Protein AF-A0A945LAZ1-F1 (afdb_monomer_lite)

Secondary structure (DSSP, 8-state):
-HHHHHHHHIIIIIS---HHHHHHHHHH-HHHHHHHHHHHHHHHHHHHHHHHHHHT-

Radius of gyration: 14.5 Å; chains: 1; bounding box: 32×22×41 Å

Structure (mmCIF, N/CA/C/O backbone):
data_AF-A0A945LAZ1-F1
#
_entry.id   AF-A0A945LAZ1-F1
#
loop_
_atom_site.group_PDB
_atom_site.id
_atom_site.type_symbol
_atom_site.label_atom_id
_atom_site.label_alt_id
_atom_site.label_comp_id
_atom_site.label_asym_id
_atom_site.label_entity_id
_atom_site.label_seq_id
_atom_site.pdbx_PDB_ins_code
_atom_site.Cartn_x
_atom_site.Cartn_y
_atom_site.Cartn_z
_atom_site.occupancy
_atom_site.B_iso_or_equiv
_atom_site.auth_seq_id
_atom_site.auth_comp_id
_atom_site.auth_asym_id
_atom_site.auth_atom_id
_atom_site.pdbx_PDB_model_num
ATOM 1 N N . ASP A 1 1 ? -10.341 15.400 3.321 1.00 73.94 1 ASP A N 1
ATOM 2 C CA . ASP A 1 1 ? -9.007 14.770 3.216 1.00 73.94 1 ASP A CA 1
ATOM 3 C C . ASP A 1 1 ? -8.954 13.644 2.199 1.00 73.94 1 ASP A C 1
ATOM 5 O O . ASP A 1 1 ? -9.468 12.559 2.453 1.00 73.94 1 ASP A O 1
ATOM 9 N N . ILE A 1 2 ? -8.310 13.885 1.056 1.00 83.00 2 ILE A N 1
ATOM 10 C CA . ILE A 1 2 ? -8.175 12.896 -0.028 1.00 83.00 2 ILE A CA 1
ATOM 11 C C . ILE A 1 2 ? -7.228 11.740 0.350 1.00 83.00 2 ILE A C 1
ATOM 13 O O . ILE A 1 2 ? -7.492 10.592 0.003 1.00 83.00 2 ILE A O 1
ATOM 17 N N . LYS A 1 3 ? -6.184 12.019 1.151 1.00 80.94 3 LYS A N 1
ATOM 18 C CA . LYS A 1 3 ? -5.251 11.003 1.672 1.00 80.94 3 LYS A CA 1
ATOM 19 C C . LYS A 1 3 ? -5.970 9.948 2.516 1.00 80.94 3 LYS A C 1
ATOM 21 O O . LYS A 1 3 ? -5.750 8.758 2.328 1.00 80.94 3 LYS A O 1
ATOM 26 N N . ASN A 1 4 ? -6.881 10.364 3.401 1.00 82.25 4 ASN A N 1
ATOM 27 C CA . ASN 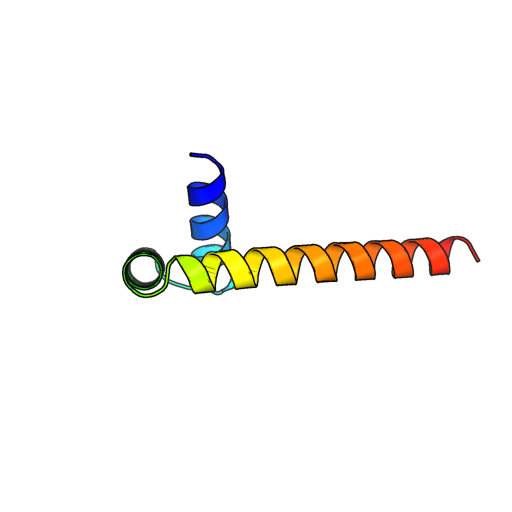A 1 4 ? -7.640 9.426 4.235 1.00 82.25 4 ASN A CA 1
ATOM 28 C C . ASN A 1 4 ? -8.504 8.481 3.380 1.00 82.25 4 ASN A C 1
ATOM 30 O O . ASN A 1 4 ? -8.561 7.288 3.662 1.00 82.25 4 ASN A O 1
ATOM 34 N N . LEU A 1 5 ? -9.118 8.987 2.304 1.00 87.62 5 LEU A N 1
ATOM 35 C CA . LEU A 1 5 ? -9.876 8.164 1.354 1.00 87.62 5 LEU A CA 1
ATOM 36 C C . LEU A 1 5 ? -8.988 7.149 0.624 1.00 87.62 5 LEU A C 1
ATOM 38 O O . LEU A 1 5 ? -9.381 5.994 0.494 1.00 87.62 5 LEU A O 1
ATOM 42 N N . GLN A 1 6 ? -7.790 7.550 0.194 1.00 87.94 6 GLN A N 1
ATOM 43 C CA . GLN A 1 6 ? -6.830 6.639 -0.440 1.00 87.94 6 GLN A C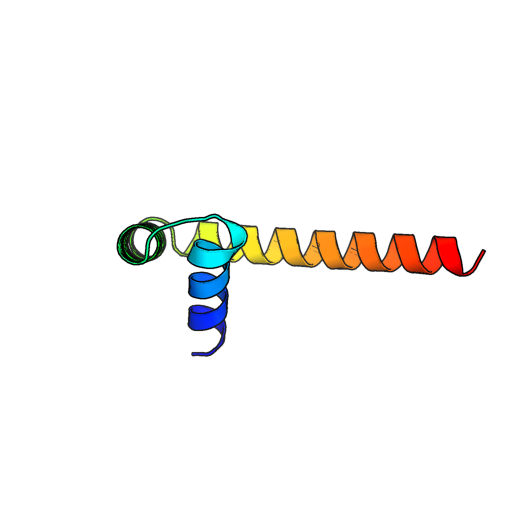A 1
ATOM 44 C C . GLN A 1 6 ? -6.374 5.527 0.511 1.00 87.94 6 GLN A C 1
ATOM 46 O O . GLN A 1 6 ? -6.307 4.370 0.105 1.00 87.94 6 GLN A O 1
ATOM 51 N N . ILE A 1 7 ? -6.125 5.847 1.784 1.00 87.75 7 ILE A N 1
ATOM 52 C CA . ILE A 1 7 ? -5.741 4.848 2.790 1.00 87.75 7 ILE A CA 1
ATOM 53 C C . ILE A 1 7 ? -6.892 3.864 3.035 1.00 87.75 7 ILE A C 1
ATOM 55 O O . ILE A 1 7 ? -6.684 2.653 3.019 1.00 87.75 7 ILE A O 1
ATOM 59 N N . ILE A 1 8 ? -8.120 4.365 3.207 1.00 89.12 8 ILE A N 1
ATOM 60 C CA . ILE A 1 8 ? -9.311 3.519 3.375 1.00 89.12 8 ILE A CA 1
ATOM 61 C C . ILE A 1 8 ? -9.505 2.615 2.149 1.00 89.12 8 ILE A C 1
ATOM 63 O O . ILE A 1 8 ? -9.749 1.418 2.297 1.00 89.12 8 ILE A O 1
ATOM 67 N N . TYR A 1 9 ? -9.342 3.162 0.941 1.00 90.62 9 TYR A N 1
ATOM 68 C CA . TYR A 1 9 ? -9.416 2.398 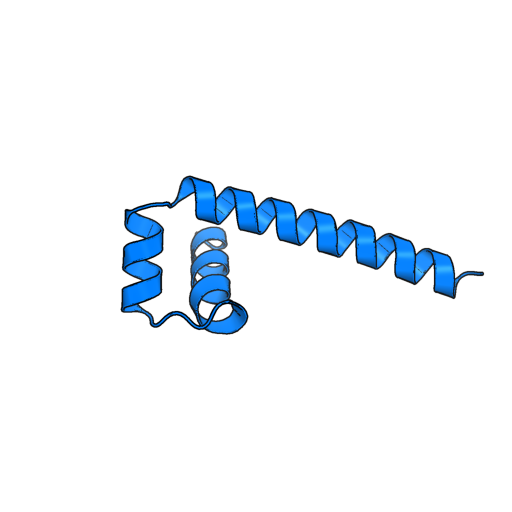-0.302 1.00 90.62 9 TYR A CA 1
ATOM 69 C C . TYR A 1 9 ? -8.354 1.295 -0.354 1.00 90.62 9 TYR A C 1
ATOM 71 O O . TYR A 1 9 ? -8.696 0.146 -0.621 1.00 90.62 9 TYR A O 1
ATOM 79 N N . HIS A 1 10 ? -7.093 1.605 -0.039 1.00 88.94 10 HIS A N 1
ATOM 80 C CA . HIS A 1 10 ? -6.011 0.620 -0.005 1.00 88.94 10 HIS A CA 1
ATOM 81 C C . HIS A 1 10 ? -6.315 -0.517 0.981 1.00 88.94 10 HIS A C 1
ATOM 83 O O . HIS A 1 10 ? -6.178 -1.694 0.645 1.00 88.94 10 HIS A O 1
ATOM 89 N N . LEU A 1 11 ? -6.799 -0.190 2.182 1.00 90.44 11 LEU A N 1
ATOM 90 C CA . LEU A 1 11 ? -7.137 -1.193 3.192 1.00 90.44 11 LEU A CA 1
ATOM 91 C C . LEU A 1 11 ? -8.260 -2.128 2.719 1.00 90.44 11 LEU A C 1
ATOM 93 O O . LEU A 1 11 ? -8.159 -3.339 2.890 1.00 90.44 11 LEU A O 1
ATOM 97 N N . ILE A 1 12 ? -9.305 -1.596 2.089 1.00 94.12 12 ILE A N 1
ATOM 98 C CA . ILE A 1 12 ? -10.475 -2.398 1.705 1.00 94.12 12 ILE A CA 1
ATOM 99 C C . ILE A 1 12 ? -10.250 -3.144 0.388 1.00 94.12 12 ILE A C 1
ATOM 101 O O . ILE A 1 12 ? -10.579 -4.323 0.281 1.00 94.12 12 ILE A O 1
ATOM 105 N N . LYS A 1 13 ? -9.707 -2.473 -0.634 1.00 91.31 13 LYS A N 1
ATOM 106 C CA . LYS A 1 13 ? -9.560 -3.042 -1.980 1.00 91.31 13 LYS A CA 1
ATOM 107 C C . LYS A 1 13 ? -8.259 -3.793 -2.195 1.00 91.31 13 LYS A C 1
ATOM 109 O O . LYS A 1 13 ? -8.297 -4.833 -2.841 1.00 91.31 13 LYS A O 1
ATOM 114 N N . GLU A 1 14 ? -7.138 -3.294 -1.683 1.00 87.06 14 GLU A N 1
ATOM 115 C CA . GLU A 1 14 ? -5.834 -3.929 -1.917 1.00 87.06 14 GLU A CA 1
ATOM 116 C C . GLU A 1 14 ? -5.492 -4.939 -0.821 1.00 87.06 14 GLU A C 1
ATOM 118 O O . GLU A 1 14 ? -4.983 -6.015 -1.121 1.00 87.06 14 GLU A O 1
ATOM 123 N N . ARG A 1 15 ? -5.806 -4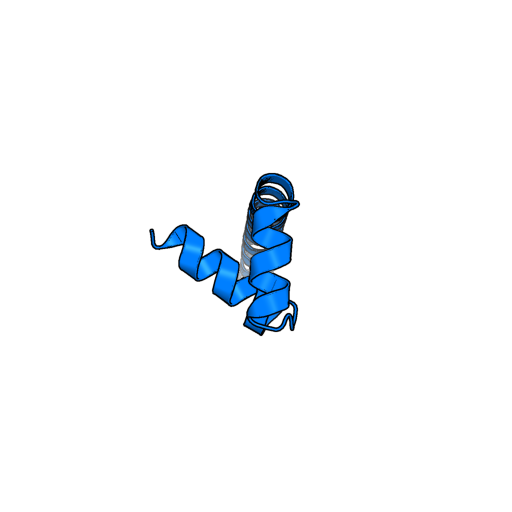.631 0.445 1.00 85.69 15 ARG A N 1
ATOM 124 C CA . ARG A 1 15 ? -5.540 -5.535 1.578 1.00 85.69 15 ARG A CA 1
ATOM 125 C C . ARG A 1 15 ? -6.726 -6.405 2.001 1.00 85.69 15 ARG A C 1
ATOM 127 O O . ARG A 1 15 ? -6.534 -7.314 2.802 1.00 85.69 15 ARG A O 1
ATOM 134 N N . GLY A 1 16 ? -7.926 -6.157 1.472 1.00 92.00 16 GLY A N 1
ATOM 135 C CA . GLY A 1 16 ? -9.103 -7.004 1.696 1.00 92.00 16 GLY A CA 1
ATOM 136 C C . GLY A 1 16 ? -9.762 -6.867 3.074 1.00 92.00 16 GLY A C 1
ATOM 137 O O . GLY A 1 16 ? -10.481 -7.771 3.494 1.00 92.00 16 GLY A O 1
ATOM 138 N N . PHE A 1 17 ? -9.537 -5.765 3.796 1.00 93.38 17 PHE A N 1
ATOM 139 C CA . PHE A 1 17 ? -10.233 -5.509 5.060 1.00 93.38 17 PHE A CA 1
ATOM 140 C C . PHE A 1 17 ? -11.718 -5.186 4.838 1.00 93.38 17 PHE A C 1
ATOM 142 O O . PHE A 1 17 ? -12.111 -4.581 3.841 1.00 93.38 17 PHE A O 1
ATOM 149 N N . THR A 1 18 ? -12.553 -5.513 5.825 1.00 94.88 18 THR A N 1
ATOM 150 C CA . THR A 1 18 ? -13.911 -4.960 5.914 1.00 94.88 18 THR A CA 1
ATOM 151 C C . THR A 1 18 ? -13.859 -3.481 6.313 1.00 94.88 18 THR A C 1
ATOM 153 O O . THR A 1 18 ? -12.849 -3.008 6.838 1.00 94.88 18 THR A O 1
ATOM 156 N N . LEU A 1 19 ? -14.955 -2.739 6.112 1.00 92.62 19 LEU A N 1
ATOM 157 C CA . LEU A 1 19 ? -15.061 -1.337 6.549 1.00 92.62 19 LEU A CA 1
ATOM 158 C C . LEU A 1 19 ? -14.747 -1.172 8.046 1.00 92.62 19 LEU A C 1
ATOM 160 O O . LEU A 1 19 ? -13.981 -0.285 8.420 1.00 92.62 19 LEU A O 1
ATOM 164 N N . GLU A 1 20 ? -15.276 -2.063 8.889 1.00 93.31 20 GLU A N 1
ATOM 165 C CA . GLU A 1 20 ? -14.997 -2.060 10.331 1.00 93.31 20 GLU A CA 1
ATOM 166 C C . GLU A 1 20 ? -13.536 -2.419 10.642 1.00 93.31 20 GLU A C 1
ATOM 168 O O . GLU A 1 20 ? -12.904 -1.766 11.472 1.00 93.31 20 GLU A O 1
ATOM 173 N N . GLY A 1 21 ? -12.951 -3.385 9.925 1.00 91.75 21 GLY A N 1
ATOM 174 C CA . GLY A 1 21 ? -11.539 -3.746 10.086 1.00 91.75 21 GLY A CA 1
ATOM 175 C C . GLY A 1 21 ? -10.586 -2.611 9.697 1.00 91.75 21 GLY A C 1
ATOM 176 O O . GLY A 1 21 ? -9.645 -2.309 10.430 1.00 91.75 21 GLY A O 1
ATOM 177 N N . ALA A 1 22 ? -10.861 -1.921 8.586 1.00 90.62 22 ALA A N 1
ATOM 178 C CA . ALA A 1 22 ? -10.094 -0.752 8.159 1.00 90.62 22 ALA A CA 1
ATOM 179 C C . ALA A 1 22 ? -10.193 0.388 9.186 1.00 90.62 22 ALA A C 1
ATOM 181 O O . ALA A 1 22 ? -9.193 1.032 9.507 1.00 90.62 22 ALA A O 1
ATOM 182 N N . LYS A 1 23 ? -11.386 0.601 9.752 1.00 90.69 23 LYS A N 1
ATOM 183 C CA . LYS A 1 23 ? -11.633 1.601 10.794 1.00 90.69 23 LYS A CA 1
ATOM 184 C C . LYS A 1 23 ? -10.877 1.294 12.090 1.00 90.69 23 LYS A C 1
ATOM 186 O O . LYS A 1 23 ? -10.275 2.208 12.648 1.00 90.69 23 LYS A O 1
ATOM 191 N N . MET A 1 24 ? -10.860 0.039 12.550 1.00 91.62 24 MET A N 1
ATOM 192 C CA . MET A 1 24 ? -10.045 -0.369 13.705 1.00 91.62 24 MET A CA 1
ATOM 193 C C . MET A 1 24 ? -8.555 -0.169 13.435 1.00 91.62 24 MET A C 1
ATOM 195 O O . MET A 1 24 ? -7.870 0.459 14.239 1.00 91.62 24 MET A O 1
ATOM 199 N N . LYS A 1 25 ? -8.060 -0.606 12.270 1.00 87.19 25 LYS A N 1
ATOM 200 C CA . LYS A 1 25 ? -6.639 -0.484 11.920 1.00 87.19 25 LYS A CA 1
ATOM 201 C C . LYS A 1 25 ? -6.169 0.971 11.887 1.00 87.19 25 LYS A C 1
ATOM 203 O O . LYS A 1 25 ? -5.097 1.277 12.400 1.00 87.19 25 LYS A O 1
ATOM 208 N N . LEU A 1 26 ? -6.996 1.870 11.353 1.00 87.50 26 LEU A N 1
ATOM 209 C CA . LEU A 1 26 ? -6.747 3.314 11.355 1.00 87.50 26 LEU A CA 1
ATOM 210 C C . LEU A 1 26 ? -6.785 3.943 12.749 1.00 87.50 26 LEU A C 1
ATOM 212 O O . LEU A 1 26 ? -6.215 5.014 12.938 1.00 87.50 26 LEU A O 1
ATOM 216 N N . LYS A 1 27 ? -7.476 3.323 13.707 1.00 88.56 27 LYS A N 1
ATOM 217 C CA . LYS A 1 27 ? -7.554 3.800 15.089 1.00 88.56 27 LYS A CA 1
ATOM 218 C C . LYS A 1 27 ? -6.378 3.305 15.934 1.00 88.56 27 LYS A C 1
ATOM 220 O O . LYS A 1 27 ? -5.923 4.037 16.802 1.00 88.56 27 LYS A O 1
ATOM 225 N N . GLU A 1 28 ? -5.900 2.091 15.673 1.00 87.88 28 GLU A N 1
ATOM 226 C CA . GLU A 1 28 ? -4.832 1.442 16.444 1.00 87.88 28 GLU A CA 1
ATOM 227 C C . GLU A 1 28 ? -3.425 1.716 15.900 1.00 87.88 28 GLU A C 1
ATOM 229 O O . GLU A 1 28 ? -2.497 1.834 16.685 1.00 87.88 28 GLU A O 1
ATOM 234 N N . ASN A 1 29 ? -3.248 1.799 14.576 1.00 81.44 29 ASN A N 1
ATOM 235 C CA . ASN A 1 29 ? -1.927 1.867 13.932 1.00 81.44 29 ASN A CA 1
ATOM 236 C C . ASN A 1 29 ? -1.945 2.791 12.709 1.00 81.44 29 ASN A C 1
ATOM 238 O O . ASN A 1 29 ? -1.669 2.374 11.578 1.00 81.44 29 ASN A O 1
ATOM 242 N N . LYS A 1 30 ? -2.346 4.048 12.913 1.00 78.12 30 LYS A N 1
ATOM 243 C CA . LYS A 1 30 ? -2.496 5.010 11.815 1.00 78.12 30 LYS A CA 1
ATOM 244 C C . LYS A 1 30 ? -1.161 5.356 11.149 1.00 78.12 30 LYS A C 1
ATOM 246 O O . LYS A 1 30 ? -1.105 5.322 9.925 1.00 78.12 30 LYS A O 1
ATOM 251 N N . GLU A 1 31 ? -0.131 5.668 11.937 1.00 81.12 31 GLU A N 1
ATOM 252 C CA . GLU A 1 31 ? 1.203 6.055 11.440 1.00 81.12 31 GLU A CA 1
ATOM 253 C C . GLU A 1 31 ? 1.862 4.914 10.669 1.00 81.12 31 GLU A C 1
ATOM 255 O O . GLU A 1 31 ? 2.085 5.062 9.473 1.00 81.12 31 GLU A O 1
ATOM 260 N N . ASP A 1 32 ? 1.993 3.730 11.272 1.00 82.19 32 ASP A N 1
ATOM 261 C CA . ASP A 1 32 ? 2.517 2.543 10.583 1.00 82.19 32 ASP A CA 1
ATOM 262 C C . ASP A 1 32 ? 1.785 2.241 9.267 1.00 82.19 32 ASP A C 1
ATOM 264 O O . ASP A 1 32 ? 2.381 1.786 8.289 1.00 82.19 32 ASP A O 1
ATOM 268 N N . THR A 1 33 ? 0.465 2.451 9.221 1.00 79.31 33 THR A N 1
ATOM 269 C CA . THR A 1 33 ? -0.311 2.235 7.992 1.00 79.31 33 THR A CA 1
ATOM 270 C C . THR A 1 33 ? 0.070 3.244 6.909 1.00 79.31 33 THR A C 1
ATOM 272 O O . THR A 1 33 ? 0.155 2.866 5.742 1.00 79.31 33 THR A O 1
ATOM 275 N N . ILE A 1 34 ? 0.307 4.503 7.279 1.00 81.75 34 ILE A N 1
ATOM 276 C CA . ILE A 1 34 ? 0.732 5.562 6.359 1.00 81.75 34 ILE A CA 1
ATOM 277 C C . ILE A 1 34 ? 2.148 5.279 5.850 1.00 81.75 34 ILE A C 1
ATOM 279 O O . ILE A 1 34 ? 2.337 5.223 4.635 1.00 81.75 34 ILE A O 1
ATOM 283 N N . ASP A 1 35 ? 3.095 4.996 6.743 1.00 84.62 35 ASP A N 1
ATOM 284 C CA . ASP A 1 35 ? 4.501 4.761 6.392 1.00 84.62 35 ASP A CA 1
ATOM 285 C C . ASP A 1 35 ? 4.652 3.570 5.441 1.00 84.62 35 ASP A C 1
ATOM 287 O O . ASP A 1 35 ? 5.336 3.640 4.418 1.00 84.62 35 ASP A O 1
ATOM 291 N N . ASN A 1 36 ? 3.930 2.480 5.713 1.00 84.44 36 ASN A N 1
ATOM 292 C CA . ASN A 1 36 ? 3.923 1.314 4.834 1.00 84.44 36 ASN A CA 1
ATOM 293 C C . ASN A 1 36 ? 3.359 1.628 3.441 1.00 84.44 36 ASN A C 1
ATOM 295 O O . ASN A 1 36 ? 3.840 1.078 2.449 1.00 84.44 36 ASN A O 1
ATOM 299 N N . ILE A 1 37 ? 2.332 2.477 3.344 1.00 85.38 37 ILE A N 1
ATOM 300 C CA . ILE A 1 37 ? 1.769 2.885 2.050 1.00 85.38 37 ILE A CA 1
ATOM 301 C C . ILE A 1 37 ? 2.779 3.741 1.281 1.00 85.38 37 ILE A C 1
ATOM 303 O O . ILE A 1 37 ? 2.962 3.526 0.081 1.00 85.38 37 ILE A O 1
ATOM 307 N N . GLU A 1 38 ? 3.463 4.668 1.952 1.00 88.44 38 GLU A N 1
ATOM 308 C CA . GLU A 1 38 ? 4.495 5.502 1.329 1.00 88.44 38 GLU A CA 1
ATOM 309 C C . GLU A 1 38 ? 5.677 4.659 0.826 1.00 88.44 38 GLU A C 1
ATOM 311 O O . GLU A 1 38 ? 6.072 4.800 -0.334 1.00 88.44 38 GLU A O 1
ATOM 316 N N . ILE A 1 39 ? 6.156 3.697 1.622 1.00 91.19 39 ILE A N 1
ATOM 317 C CA . ILE A 1 39 ? 7.208 2.754 1.207 1.00 91.19 39 ILE A CA 1
ATOM 318 C C . ILE A 1 39 ? 6.775 1.947 -0.024 1.00 91.19 39 ILE A C 1
ATOM 320 O O . ILE A 1 39 ? 7.527 1.829 -0.993 1.00 91.19 39 ILE A O 1
ATOM 324 N N . VAL A 1 40 ? 5.554 1.399 -0.021 1.00 89.19 40 VAL A N 1
ATOM 325 C CA . VAL A 1 40 ? 5.035 0.618 -1.156 1.00 89.19 40 VAL A CA 1
ATOM 326 C C . VAL A 1 40 ? 4.959 1.463 -2.426 1.00 89.19 40 VAL A C 1
ATOM 328 O O . VAL A 1 40 ? 5.303 0.969 -3.502 1.00 89.19 40 VAL A O 1
ATOM 331 N N . ASN A 1 41 ? 4.526 2.719 -2.322 1.00 89.44 41 ASN A N 1
ATOM 332 C CA . ASN A 1 41 ? 4.473 3.624 -3.467 1.00 89.44 41 ASN A CA 1
ATOM 333 C C . ASN A 1 41 ? 5.875 3.900 -4.013 1.00 89.44 41 ASN A C 1
ATOM 335 O O . ASN A 1 41 ? 6.093 3.746 -5.212 1.00 89.44 41 ASN A O 1
ATOM 339 N N . HIS A 1 42 ? 6.847 4.164 -3.140 1.00 95.06 42 HIS A N 1
ATOM 340 C CA . HIS A 1 42 ? 8.217 4.402 -3.576 1.00 95.06 42 HIS A CA 1
ATOM 341 C C . HIS A 1 42 ? 8.826 3.188 -4.298 1.00 95.06 42 HIS A C 1
ATOM 343 O O . HIS A 1 42 ? 9.457 3.320 -5.347 1.00 95.06 42 HIS A O 1
ATOM 349 N N . LEU A 1 43 ? 8.567 1.9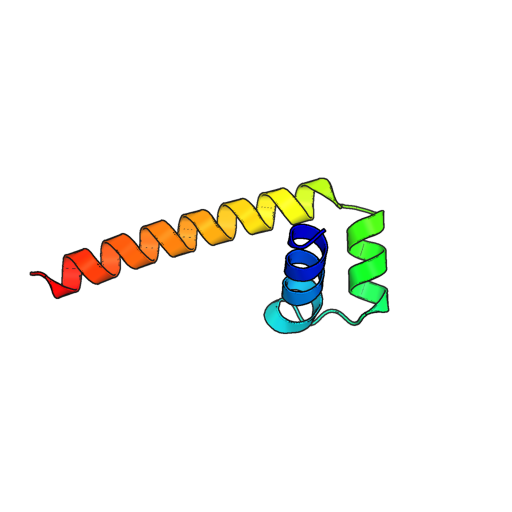76 -3.800 1.00 96.00 43 LEU A N 1
ATOM 350 C CA . LEU A 1 43 ? 8.993 0.743 -4.466 1.00 96.00 43 LEU A CA 1
ATOM 351 C C . LEU A 1 43 ? 8.298 0.533 -5.822 1.00 96.00 43 LEU A C 1
ATOM 353 O O . LEU A 1 43 ? 8.928 0.043 -6.764 1.00 96.00 43 LEU A O 1
ATOM 357 N N . LYS A 1 44 ? 7.013 0.901 -5.950 1.00 94.69 44 LYS A N 1
ATOM 358 C CA . LYS A 1 44 ? 6.290 0.868 -7.234 1.00 94.69 44 LYS A CA 1
ATOM 359 C C . LYS A 1 44 ? 6.917 1.834 -8.242 1.00 94.69 44 LYS A C 1
ATOM 361 O O . LYS A 1 44 ? 7.079 1.436 -9.396 1.00 94.69 44 LYS A O 1
ATOM 366 N N . ASP A 1 45 ? 7.312 3.027 -7.805 1.00 97.12 45 ASP A N 1
ATOM 367 C CA . ASP A 1 45 ? 7.967 4.031 -8.649 1.00 97.12 45 ASP A CA 1
ATOM 368 C C . ASP A 1 45 ? 9.333 3.541 -9.141 1.00 97.12 45 ASP A C 1
ATOM 370 O O . ASP A 1 45 ? 9.601 3.563 -10.344 1.00 97.12 45 ASP A O 1
ATOM 374 N N . ILE A 1 46 ? 10.164 3.004 -8.238 1.00 97.69 46 ILE A N 1
ATOM 375 C CA . ILE A 1 46 ? 11.470 2.418 -8.585 1.00 97.69 46 ILE A CA 1
ATOM 376 C C . ILE A 1 46 ? 11.293 1.284 -9.597 1.00 97.69 46 ILE A C 1
ATOM 378 O O . ILE A 1 46 ? 11.978 1.240 -10.619 1.00 97.69 46 ILE A O 1
ATOM 382 N N . ARG A 1 47 ? 10.346 0.371 -9.354 1.00 97.00 47 ARG A N 1
ATOM 383 C CA . ARG A 1 47 ? 10.052 -0.718 -10.292 1.00 97.00 47 ARG A CA 1
ATOM 384 C C . ARG A 1 47 ? 9.616 -0.178 -11.654 1.00 97.00 47 ARG A C 1
ATOM 386 O O . ARG A 1 47 ? 10.080 -0.686 -12.668 1.00 97.00 47 ARG A O 1
ATOM 393 N N . GLY A 1 48 ? 8.732 0.820 -11.682 1.00 97.81 48 GLY A N 1
ATOM 394 C CA . GLY A 1 48 ? 8.266 1.449 -12.918 1.00 97.81 48 GLY A CA 1
ATOM 395 C C . GLY A 1 48 ? 9.415 2.071 -13.709 1.00 97.81 48 GLY A C 1
ATOM 396 O O . GLY A 1 48 ? 9.533 1.835 -14.908 1.00 97.81 48 GLY A O 1
ATOM 397 N N . PHE A 1 49 ? 10.311 2.786 -13.030 1.00 97.44 49 PHE A N 1
ATOM 398 C CA . PHE A 1 49 ? 11.527 3.324 -13.633 1.00 97.44 49 PHE A CA 1
ATOM 399 C C . PHE A 1 49 ? 12.402 2.226 -14.256 1.00 97.44 49 PHE A C 1
ATOM 401 O O . PHE A 1 49 ? 12.778 2.330 -15.420 1.00 97.44 49 PHE A O 1
ATOM 408 N N . LEU A 1 50 ? 12.674 1.144 -13.518 1.00 97.88 50 LEU A N 1
ATOM 409 C CA . LEU A 1 50 ? 13.507 0.039 -14.006 1.00 97.88 50 LEU A CA 1
ATOM 410 C C . LEU A 1 50 ? 12.881 -0.701 -15.198 1.00 97.88 50 LEU A C 1
ATOM 412 O O . LEU A 1 50 ? 13.595 -1.102 -16.114 1.00 97.88 50 LEU A O 1
ATOM 416 N N . VAL A 1 51 ? 11.556 -0.880 -15.201 1.00 97.94 51 VAL A N 1
ATOM 417 C CA . VAL A 1 51 ? 10.838 -1.490 -16.331 1.00 97.94 51 VAL A CA 1
ATOM 418 C C . VAL A 1 51 ? 10.930 -0.603 -17.570 1.00 97.94 51 VAL A C 1
ATOM 420 O O . VAL A 1 51 ? 11.304 -1.110 -18.623 1.00 97.94 51 VAL A O 1
ATOM 423 N N . ASN A 1 52 ? 10.674 0.702 -17.433 1.00 97.62 52 ASN A N 1
ATOM 424 C CA . ASN A 1 52 ? 10.803 1.656 -18.538 1.00 97.62 52 ASN A CA 1
ATOM 425 C C . ASN A 1 52 ? 12.228 1.673 -19.107 1.00 97.62 52 ASN A C 1
ATOM 427 O O . ASN A 1 52 ? 12.404 1.649 -20.320 1.00 97.62 52 ASN A O 1
ATOM 431 N N . LEU A 1 53 ? 13.246 1.660 -18.240 1.00 97.00 53 LEU A N 1
ATOM 432 C CA . LEU A 1 53 ? 14.646 1.619 -18.664 1.00 97.00 53 LEU A CA 1
ATOM 433 C C . LEU A 1 53 ? 14.956 0.362 -19.486 1.00 97.00 53 LEU A C 1
ATOM 435 O O . LEU A 1 53 ? 15.649 0.443 -20.493 1.00 97.00 53 LEU A O 1
ATOM 439 N N . ARG A 1 54 ? 14.429 -0.797 -19.073 1.00 96.31 54 ARG A N 1
ATOM 440 C CA . ARG A 1 54 ? 14.587 -2.059 -19.808 1.00 96.31 54 ARG A CA 1
ATOM 441 C C . ARG A 1 54 ? 13.896 -2.031 -21.173 1.00 96.31 54 ARG A C 1
ATOM 443 O O . ARG A 1 54 ? 14.404 -2.645 -22.093 1.00 96.31 54 ARG A O 1
ATOM 450 N N . GLU A 1 55 ? 12.740 -1.382 -21.294 1.00 96.75 55 GLU A N 1
ATOM 451 C CA . GLU A 1 55 ? 11.993 -1.289 -22.562 1.00 96.75 55 GLU A CA 1
ATOM 452 C C . GLU A 1 55 ? 12.614 -0.306 -23.564 1.00 96.75 55 GLU A C 1
ATOM 454 O O . GLU A 1 55 ? 12.320 -0.373 -24.754 1.00 96.75 55 GLU A O 1
ATOM 459 N N . GLN A 1 56 ? 13.468 0.604 -23.090 1.00 92.44 56 GLN A N 1
ATOM 460 C CA . GLN A 1 56 ? 14.212 1.561 -23.913 1.00 92.44 56 GLN A CA 1
ATOM 461 C C . GLN A 1 56 ? 15.589 1.042 -24.374 1.00 92.44 56 GLN A C 1
ATOM 463 O O . GLN A 1 56 ? 16.305 1.778 -25.056 1.00 92.44 56 GLN A O 1
ATOM 468 N N . LEU A 1 57 ? 15.954 -0.191 -24.003 1.00 71.56 57 LEU A N 1
ATOM 469 C CA . LEU A 1 57 ? 17.165 -0.914 -24.421 1.00 71.56 57 LEU A CA 1
ATOM 470 C C . LEU A 1 57 ? 16.823 -1.983 -25.464 1.00 71.56 57 LEU A C 1
ATOM 472 O O . LEU A 1 57 ? 17.650 -2.161 -26.386 1.00 71.56 57 LEU A O 1
#

pLDDT: mean 89.47, std 6.25, range [71.56, 97.94]

Sequence (57 aa):
DIKNLQIIYHLIKERGFTLEGAKMKLKENKEDTIDNIEIVNHLKDIRGFLVNLREQL

Fol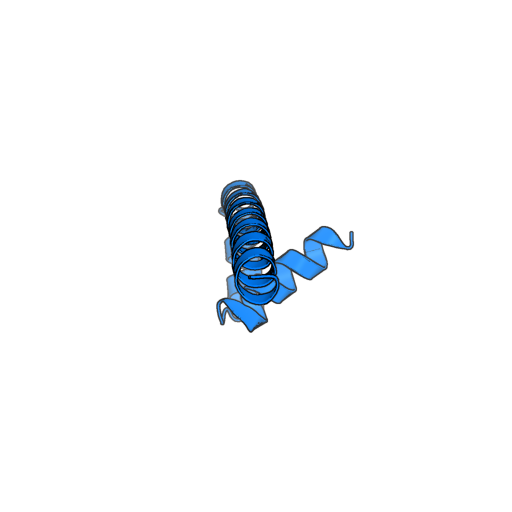dseek 3Di:
DVVVVVLLCCCCPVVNDDNVRSVVCCVPPVPVSSVVVVVVVVVVVVVVVVVVVVVVD